Protein AF-A0A3B9U8D0-F1 (afdb_monomer)

pLDDT: mean 82.9, std 16.0, range [41.34, 97.44]

Radius of gyration: 18.46 Å; Cα contacts (8 Å, |Δi|>4): 230; chains: 1; bounding box: 54×29×61 Å

Sequence (142 aa):
MYDQLENLNITIDKSVKSITRAACMYLSLAIEYGVLLTENPTAHIVIYDDRIDFGVSMNPMMDMINGALLPHFYKENNRVLYRFIGDAKCEVNDQVIDYVGNDCIEANEESHVFQQMYTKYGINQSERRTSSGSRKPLTPRL

Structure (mmCIF, N/CA/C/O backbone):
data_AF-A0A3B9U8D0-F1
#
_entry.id   AF-A0A3B9U8D0-F1
#
loop_
_atom_site.group_PDB
_atom_site.id
_atom_site.type_symbol
_atom_site.label_atom_id
_atom_site.label_alt_id
_atom_site.label_comp_id
_atom_site.label_asym_id
_atom_site.label_entity_id
_atom_site.label_seq_id
_atom_site.pdbx_PDB_ins_code
_atom_site.Cartn_x
_atom_site.Cartn_y
_atom_site.Cartn_z
_atom_site.occupancy
_atom_site.B_iso_or_equiv
_atom_site.auth_seq_id
_atom_site.auth_comp_id
_atom_site.auth_asym_id
_atom_site.auth_atom_id
_atom_site.pdbx_PDB_model_num
ATOM 1 N N . MET A 1 1 ? 16.569 11.289 -6.061 1.00 49.62 1 MET A N 1
ATOM 2 C CA . MET A 1 1 ? 15.979 10.016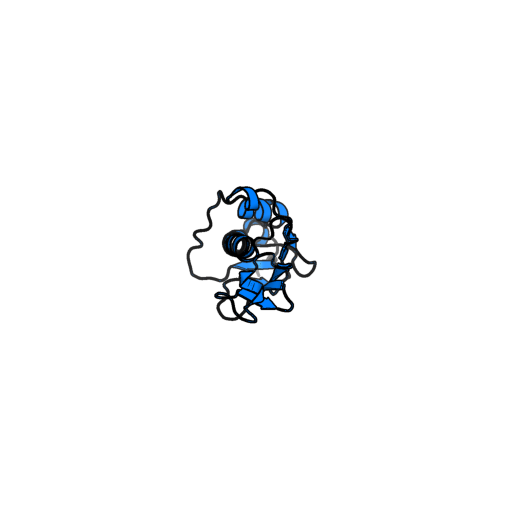 -5.582 1.00 49.62 1 MET A CA 1
ATOM 3 C C . MET A 1 1 ? 14.688 10.278 -4.810 1.00 49.62 1 MET A C 1
ATOM 5 O O . MET A 1 1 ? 13.737 9.552 -5.041 1.00 49.62 1 MET A O 1
ATOM 9 N N . TYR A 1 2 ? 14.612 11.334 -3.984 1.00 54.72 2 TYR A N 1
ATOM 10 C CA . TYR A 1 2 ? 13.389 11.711 -3.253 1.00 54.72 2 TYR A CA 1
ATOM 11 C C . TYR A 1 2 ? 12.274 12.339 -4.109 1.00 54.72 2 TYR A C 1
ATOM 13 O O . TYR A 1 2 ? 11.108 12.178 -3.769 1.00 54.72 2 TYR A O 1
ATOM 21 N N . ASP A 1 3 ? 12.594 12.938 -5.261 1.00 62.50 3 ASP A N 1
ATOM 22 C CA . ASP A 1 3 ? 11.610 13.577 -6.155 1.00 62.50 3 ASP A CA 1
ATOM 23 C C . ASP A 1 3 ? 10.500 12.614 -6.628 1.00 62.50 3 ASP A C 1
ATOM 25 O O . ASP A 1 3 ? 9.390 13.038 -6.942 1.00 62.50 3 ASP A O 1
ATOM 29 N N . GLN A 1 4 ? 10.774 11.302 -6.660 1.00 66.00 4 GLN A N 1
ATOM 30 C CA . GLN A 1 4 ? 9.796 10.280 -7.054 1.00 66.00 4 GLN A CA 1
ATOM 31 C C . GLN A 1 4 ? 8.670 10.091 -6.026 1.00 66.00 4 GLN A C 1
ATOM 33 O O . GLN A 1 4 ? 7.643 9.514 -6.367 1.00 66.00 4 GLN A O 1
ATOM 38 N N . LEU A 1 5 ? 8.841 10.567 -4.789 1.00 77.00 5 LEU A N 1
ATOM 39 C CA . LEU A 1 5 ? 7.874 10.395 -3.700 1.00 77.00 5 LEU A CA 1
ATOM 40 C C . LEU A 1 5 ? 6.964 11.616 -3.498 1.00 77.00 5 LEU A C 1
ATOM 42 O O . LEU A 1 5 ? 5.983 11.525 -2.764 1.00 77.00 5 LEU A O 1
ATOM 46 N N . GLU A 1 6 ? 7.254 12.749 -4.144 1.00 73.00 6 GLU A N 1
ATOM 47 C CA . GLU A 1 6 ? 6.583 14.017 -3.831 1.00 73.00 6 GLU A CA 1
ATOM 48 C C . GLU A 1 6 ? 5.151 14.124 -4.378 1.00 73.00 6 GLU A C 1
ATOM 50 O O . GLU A 1 6 ? 4.390 14.956 -3.896 1.00 73.00 6 GLU A O 1
ATOM 55 N N . ASN A 1 7 ? 4.738 13.286 -5.340 1.00 75.81 7 ASN A N 1
ATOM 56 C CA . ASN A 1 7 ? 3.391 13.330 -5.932 1.00 75.81 7 ASN A CA 1
ATOM 57 C C . ASN A 1 7 ? 2.930 11.970 -6.481 1.00 75.81 7 ASN A C 1
ATOM 59 O O . ASN A 1 7 ? 2.615 11.828 -7.665 1.00 75.81 7 ASN A O 1
ATOM 63 N N . LEU A 1 8 ? 2.870 10.952 -5.624 1.00 88.94 8 LEU A N 1
ATOM 64 C CA . LEU A 1 8 ? 2.426 9.623 -6.042 1.00 88.94 8 LEU A CA 1
ATOM 65 C C . LEU A 1 8 ? 0.939 9.614 -6.428 1.00 88.94 8 LEU A C 1
ATOM 67 O O . LEU A 1 8 ? 0.091 10.215 -5.760 1.00 88.94 8 LEU A O 1
ATOM 71 N N . ASN A 1 9 ? 0.593 8.885 -7.489 1.00 92.69 9 ASN A N 1
ATOM 72 C CA . ASN A 1 9 ? -0.799 8.638 -7.852 1.00 92.69 9 ASN A CA 1
ATOM 73 C C . ASN A 1 9 ? -1.346 7.460 -7.032 1.00 92.69 9 ASN A C 1
ATOM 75 O O . ASN A 1 9 ? -1.368 6.325 -7.504 1.00 92.69 9 ASN A O 1
ATOM 79 N N . ILE A 1 10 ? -1.736 7.744 -5.786 1.00 94.00 10 ILE A N 1
ATOM 80 C CA . ILE A 1 10 ? -2.303 6.765 -4.851 1.00 94.00 10 ILE A CA 1
ATOM 81 C C . ILE A 1 10 ? -3.825 6.892 -4.837 1.00 94.00 10 ILE A C 1
ATOM 83 O O . ILE A 1 10 ? -4.356 7.985 -4.609 1.00 94.00 10 ILE A O 1
ATOM 87 N N . THR A 1 11 ? -4.510 5.765 -5.016 1.00 95.19 11 THR A N 1
ATOM 88 C CA . THR A 1 11 ? -5.954 5.628 -4.811 1.00 95.19 11 THR A CA 1
ATOM 89 C C . THR A 1 11 ? -6.274 4.458 -3.884 1.00 95.19 11 THR A C 1
ATOM 91 O O . THR A 1 11 ? -5.464 3.550 -3.693 1.00 95.19 11 THR A O 1
ATOM 94 N N . ILE A 1 12 ? -7.467 4.488 -3.291 1.00 94.75 12 ILE A N 1
ATOM 95 C CA . ILE A 1 12 ? -8.041 3.334 -2.597 1.00 94.75 12 ILE A CA 1
ATOM 96 C C . ILE A 1 12 ? -9.155 2.747 -3.466 1.00 94.75 12 ILE A C 1
ATOM 98 O O . ILE A 1 12 ? -9.926 3.487 -4.083 1.00 94.75 12 ILE A O 1
ATOM 102 N N . ASP A 1 13 ? -9.220 1.423 -3.540 1.00 96.88 13 ASP A N 1
ATOM 103 C CA . ASP A 1 13 ? -10.325 0.713 -4.175 1.00 96.88 13 ASP A CA 1
ATOM 104 C C . ASP A 1 13 ? -11.599 0.826 -3.324 1.00 96.88 13 ASP A C 1
ATOM 106 O O . ASP A 1 13 ? -11.547 1.048 -2.117 1.00 96.88 13 ASP A O 1
ATOM 110 N N . LYS A 1 14 ? -12.766 0.613 -3.941 1.00 95.00 14 LYS A N 1
ATOM 111 C CA . LYS A 1 14 ? -14.074 0.635 -3.262 1.00 95.00 14 LYS A CA 1
ATOM 112 C C . LYS A 1 14 ? -14.197 -0.358 -2.097 1.00 95.00 14 LYS A C 1
ATOM 114 O O . LYS A 1 14 ? -15.118 -0.219 -1.295 1.00 95.00 14 LYS A O 1
ATOM 119 N N . SER A 1 15 ? -13.339 -1.380 -2.043 1.00 95.56 15 SER A N 1
ATOM 120 C CA . SER A 1 15 ? -13.220 -2.314 -0.916 1.00 95.56 15 SER A CA 1
ATOM 121 C C . SER A 1 15 ? -12.773 -1.624 0.374 1.00 95.56 15 SER A C 1
ATOM 123 O O . SER A 1 15 ? -13.150 -2.076 1.452 1.00 95.56 15 SER A O 1
ATOM 125 N N . VAL A 1 16 ? -12.086 -0.483 0.279 1.00 95.69 16 VAL A N 1
ATOM 126 C CA . VAL A 1 16 ? -11.572 0.295 1.406 1.00 95.69 16 VAL A CA 1
ATOM 127 C C . VAL A 1 16 ? -12.281 1.646 1.465 1.00 95.69 16 VAL A C 1
ATOM 129 O O . VAL A 1 16 ? -12.386 2.374 0.483 1.00 95.69 16 VAL A O 1
ATOM 132 N N . LYS A 1 17 ? -12.767 2.006 2.650 1.00 94.81 17 LYS A N 1
ATOM 133 C CA . LYS A 1 17 ? -13.404 3.295 2.927 1.00 94.81 17 LYS A CA 1
ATOM 134 C C . LYS A 1 17 ? -12.439 4.275 3.582 1.00 94.81 17 LYS A C 1
ATOM 136 O O . LYS A 1 17 ? -12.484 5.466 3.284 1.00 94.81 17 LYS A O 1
ATOM 141 N N . SER A 1 18 ? -11.610 3.794 4.502 1.00 94.94 18 SER A N 1
ATOM 142 C CA . SER A 1 18 ? -10.653 4.625 5.229 1.00 94.94 18 SER A CA 1
ATOM 143 C C . SER A 1 18 ? -9.513 3.808 5.828 1.00 94.94 18 SER A C 1
ATOM 145 O O . SER A 1 18 ? -9.547 2.578 5.859 1.00 94.94 18 SER A O 1
ATOM 147 N N . ILE A 1 19 ? -8.489 4.512 6.304 1.00 94.94 19 ILE A N 1
ATOM 148 C CA . ILE A 1 19 ? -7.271 3.939 6.874 1.00 94.94 19 ILE A CA 1
ATOM 149 C C . ILE A 1 19 ? -7.011 4.634 8.219 1.00 94.94 19 ILE A C 1
ATOM 151 O O . ILE A 1 19 ? -7.127 5.857 8.326 1.00 94.94 19 ILE A O 1
ATOM 155 N N . THR A 1 20 ? -6.707 3.890 9.284 1.00 93.38 20 THR A N 1
ATOM 156 C CA . THR A 1 20 ? -6.356 4.521 10.571 1.00 93.38 20 THR A CA 1
ATOM 157 C C . THR A 1 20 ? -5.000 5.219 10.488 1.00 93.38 20 THR A C 1
ATOM 159 O O . THR A 1 20 ? -4.161 4.867 9.666 1.00 93.38 20 THR A O 1
ATOM 162 N N . ARG A 1 21 ? -4.738 6.203 11.362 1.00 91.06 21 ARG A N 1
ATOM 163 C CA . ARG A 1 21 ? -3.440 6.908 11.387 1.00 91.06 21 ARG A CA 1
ATOM 164 C C . ARG A 1 21 ? -2.245 5.950 11.460 1.00 91.06 21 ARG A C 1
ATOM 166 O O . ARG A 1 21 ? -1.293 6.118 10.706 1.00 91.06 21 ARG A O 1
ATOM 173 N N . ALA A 1 22 ? -2.320 4.950 12.339 1.00 90.38 22 ALA A N 1
ATOM 174 C CA . ALA A 1 22 ? -1.273 3.945 12.501 1.00 90.38 22 ALA A CA 1
ATOM 175 C C . ALA A 1 22 ? -1.115 3.088 11.233 1.00 90.38 22 ALA A C 1
ATOM 177 O O . ALA A 1 22 ? 0.000 2.869 10.774 1.00 90.38 22 ALA A O 1
ATOM 178 N N . ALA A 1 23 ? -2.215 2.682 10.592 1.00 92.31 23 ALA A N 1
ATOM 179 C CA . ALA A 1 23 ? -2.128 2.003 9.304 1.00 92.31 23 ALA A CA 1
ATOM 180 C C . ALA A 1 23 ? -1.535 2.907 8.207 1.00 92.31 23 ALA A C 1
ATOM 182 O O . ALA A 1 23 ? -0.694 2.441 7.449 1.00 92.31 23 ALA A O 1
ATOM 183 N N . CYS A 1 24 ? -1.877 4.201 8.146 1.00 92.81 24 CYS A N 1
ATOM 184 C CA . CYS A 1 24 ? -1.252 5.138 7.202 1.00 92.81 24 CYS A CA 1
ATOM 185 C C . CYS A 1 24 ? 0.265 5.230 7.407 1.00 92.81 24 CYS A C 1
ATOM 187 O O . CYS A 1 24 ? 1.001 5.231 6.430 1.00 92.81 24 CYS A O 1
ATOM 189 N N . MET A 1 25 ? 0.718 5.295 8.661 1.00 90.44 25 MET A N 1
ATOM 190 C CA . MET A 1 25 ? 2.137 5.297 9.028 1.00 90.44 25 MET A CA 1
ATOM 191 C C . MET A 1 25 ? 2.846 4.023 8.554 1.00 90.44 25 MET A C 1
ATOM 193 O O . MET A 1 25 ? 3.882 4.075 7.899 1.00 90.44 25 MET A O 1
ATOM 197 N N . TYR A 1 26 ? 2.277 2.858 8.858 1.00 91.38 26 TYR A N 1
ATOM 198 C CA . TYR A 1 26 ? 2.877 1.584 8.473 1.00 91.38 26 TYR A CA 1
ATOM 199 C C . TYR A 1 26 ? 2.904 1.399 6.947 1.00 91.38 26 TYR A C 1
ATOM 201 O O . TYR A 1 26 ? 3.924 1.021 6.369 1.00 91.38 26 TYR A O 1
ATOM 209 N N . LEU A 1 27 ? 1.790 1.702 6.278 1.00 93.31 27 LEU A N 1
ATOM 210 C CA . LEU A 1 27 ? 1.652 1.511 4.838 1.00 93.31 27 LEU A CA 1
ATOM 211 C C . LEU A 1 27 ? 2.423 2.546 4.020 1.00 93.31 27 LEU A C 1
ATOM 213 O O . LEU A 1 27 ? 2.837 2.213 2.913 1.00 93.31 27 LEU A O 1
ATOM 217 N N . SER A 1 28 ? 2.675 3.758 4.529 1.00 92.44 28 SER A N 1
ATOM 218 C CA . SER A 1 28 ? 3.507 4.726 3.805 1.00 92.44 28 SER A CA 1
ATOM 219 C C . SER A 1 28 ? 4.919 4.190 3.585 1.00 92.44 28 SER A C 1
ATOM 221 O O . SER A 1 28 ? 5.448 4.324 2.487 1.00 92.44 28 SER A O 1
ATOM 223 N N . LEU A 1 29 ? 5.484 3.484 4.571 1.00 90.06 29 LEU A N 1
ATOM 224 C CA . LEU A 1 29 ? 6.783 2.829 4.429 1.00 90.06 29 LEU A CA 1
ATOM 225 C C . LEU A 1 29 ? 6.746 1.731 3.355 1.00 90.06 29 LEU A C 1
ATOM 227 O O . LEU A 1 29 ? 7.620 1.670 2.492 1.00 90.06 29 LEU A O 1
ATOM 231 N N . ALA A 1 30 ? 5.711 0.883 3.369 1.00 92.44 30 ALA A N 1
ATOM 232 C CA . ALA A 1 30 ? 5.524 -0.135 2.335 1.00 92.44 30 ALA A CA 1
ATOM 233 C C . ALA A 1 30 ? 5.388 0.496 0.937 1.00 92.44 30 ALA A C 1
ATOM 235 O O . ALA A 1 30 ? 5.927 -0.031 -0.036 1.00 92.44 30 ALA A O 1
ATOM 236 N N . ILE A 1 31 ? 4.716 1.645 0.827 1.00 93.81 31 ILE A N 1
ATOM 237 C CA . ILE A 1 31 ? 4.574 2.360 -0.441 1.00 93.81 31 ILE A CA 1
ATOM 238 C C . ILE A 1 31 ? 5.909 2.922 -0.927 1.00 93.81 31 ILE A C 1
ATOM 240 O O . ILE A 1 31 ? 6.251 2.724 -2.091 1.00 93.81 31 ILE A O 1
ATOM 244 N N . GLU A 1 32 ? 6.678 3.571 -0.055 1.00 91.06 32 GLU A N 1
ATOM 245 C CA . GLU A 1 32 ? 8.008 4.092 -0.390 1.00 91.06 32 GLU A CA 1
ATOM 246 C C . GLU A 1 32 ? 8.923 2.977 -0.915 1.00 91.06 32 GLU A C 1
ATOM 248 O O . GLU A 1 32 ? 9.516 3.116 -1.988 1.00 91.06 32 GLU A O 1
ATOM 253 N N . TYR A 1 33 ? 8.964 1.826 -0.234 1.00 90.88 33 TYR A N 1
ATOM 254 C CA . TYR A 1 33 ? 9.724 0.667 -0.709 1.00 90.88 33 TYR A CA 1
ATOM 255 C C . TYR A 1 33 ? 9.204 0.122 -2.040 1.00 90.88 33 TYR A C 1
ATOM 257 O O . TYR A 1 33 ? 10.004 -0.191 -2.919 1.00 90.88 33 TYR A O 1
ATOM 265 N N . GLY A 1 34 ? 7.888 0.016 -2.226 1.00 92.69 34 GLY A N 1
ATOM 266 C CA . GLY A 1 34 ? 7.317 -0.476 -3.480 1.00 92.69 34 GLY A CA 1
ATOM 267 C C . GLY A 1 34 ? 7.602 0.437 -4.677 1.00 92.69 34 GLY A C 1
ATOM 268 O O . GLY A 1 34 ? 7.896 -0.056 -5.769 1.00 92.69 34 GLY A O 1
ATOM 269 N N . VAL A 1 35 ? 7.599 1.759 -4.482 1.00 92.19 35 VAL A N 1
ATOM 270 C CA . VAL A 1 35 ? 8.004 2.731 -5.515 1.00 92.19 35 VAL A CA 1
ATOM 271 C C . VAL A 1 35 ? 9.474 2.549 -5.886 1.00 92.19 35 VAL A C 1
ATOM 273 O O . VAL A 1 35 ? 9.799 2.468 -7.070 1.00 92.19 35 VAL A O 1
ATOM 276 N N . LEU A 1 36 ? 10.355 2.407 -4.891 1.00 89.94 36 LEU A N 1
ATOM 277 C CA . LEU A 1 36 ? 11.778 2.154 -5.129 1.00 89.94 36 LEU A CA 1
ATOM 278 C C . LEU A 1 36 ? 12.015 0.815 -5.841 1.00 89.94 36 LEU A C 1
ATOM 280 O O . LEU A 1 36 ? 12.836 0.743 -6.747 1.00 89.94 36 LEU A O 1
ATOM 284 N N . LEU A 1 37 ? 11.281 -0.237 -5.470 1.00 90.75 37 LEU A N 1
ATOM 285 C CA . LEU A 1 37 ? 11.395 -1.558 -6.096 1.00 90.75 37 LEU A CA 1
ATOM 286 C C . LEU A 1 37 ? 10.964 -1.546 -7.562 1.00 90.75 37 LEU A C 1
ATOM 288 O O . LEU A 1 37 ? 11.621 -2.160 -8.401 1.00 90.75 37 LEU A O 1
ATOM 292 N N . THR A 1 38 ? 9.849 -0.881 -7.863 1.00 91.19 38 THR A N 1
ATOM 293 C CA . THR A 1 38 ? 9.283 -0.850 -9.218 1.00 91.19 38 THR A CA 1
ATOM 294 C C . THR A 1 38 ? 10.010 0.104 -10.151 1.00 91.19 38 THR A C 1
ATOM 296 O O . THR A 1 38 ? 9.900 -0.067 -11.365 1.00 91.19 38 THR A O 1
ATOM 299 N N . GLU A 1 39 ? 10.709 1.107 -9.612 1.00 90.56 39 GLU A N 1
ATOM 300 C CA . GLU A 1 39 ? 11.333 2.204 -10.362 1.00 90.56 39 GLU A CA 1
ATOM 301 C C . GLU A 1 39 ? 10.363 2.875 -11.357 1.00 90.56 39 GLU A C 1
ATOM 303 O O . GLU A 1 39 ? 10.769 3.401 -12.393 1.00 90.56 39 GLU A O 1
ATOM 308 N N . ASN A 1 40 ? 9.058 2.859 -11.054 1.00 89.25 40 ASN A N 1
ATOM 309 C CA . ASN A 1 40 ? 8.016 3.423 -11.905 1.00 89.25 40 ASN A CA 1
ATOM 310 C C . ASN A 1 40 ? 7.404 4.675 -11.250 1.00 89.25 40 ASN A C 1
ATOM 312 O O . ASN A 1 40 ? 6.411 4.573 -10.527 1.00 89.25 40 ASN A O 1
ATOM 316 N N . PRO A 1 41 ? 7.934 5.879 -11.531 1.00 82.56 41 PRO A N 1
ATOM 317 C CA . PRO A 1 41 ? 7.451 7.120 -10.919 1.00 82.56 41 PRO A CA 1
ATOM 318 C C . PRO A 1 41 ? 6.045 7.526 -11.388 1.00 82.56 41 PRO A C 1
ATOM 320 O O . PRO A 1 41 ? 5.428 8.413 -10.809 1.00 82.56 41 PRO A O 1
ATOM 323 N N . THR A 1 42 ? 5.534 6.894 -12.448 1.00 87.00 42 THR A N 1
ATOM 324 C CA . THR A 1 42 ? 4.200 7.159 -13.011 1.00 87.00 42 THR A CA 1
ATOM 325 C C . THR A 1 42 ? 3.178 6.085 -12.647 1.00 87.00 42 THR A C 1
ATOM 327 O O . THR A 1 42 ? 2.058 6.094 -13.164 1.00 87.00 42 THR A O 1
ATOM 330 N N . ALA A 1 43 ? 3.557 5.143 -11.780 1.00 89.12 43 ALA A N 1
ATOM 331 C CA . ALA A 1 43 ? 2.688 4.068 -11.347 1.00 89.12 43 ALA A CA 1
ATOM 332 C C . ALA A 1 43 ? 1.400 4.610 -10.716 1.00 89.12 43 ALA A C 1
ATOM 334 O O . ALA A 1 43 ? 1.413 5.509 -9.874 1.00 89.12 43 ALA A O 1
ATOM 335 N N . HIS A 1 44 ? 0.277 4.014 -11.111 1.00 93.75 44 HIS A N 1
ATOM 336 C CA . HIS A 1 44 ? -0.973 4.159 -10.383 1.00 93.75 44 HIS A CA 1
ATOM 337 C C . HIS A 1 44 ? -1.001 3.112 -9.271 1.00 93.75 44 HIS A C 1
ATOM 339 O O . HIS A 1 44 ? -1.173 1.922 -9.546 1.00 93.75 44 HIS A O 1
ATOM 345 N N . ILE A 1 45 ? -0.797 3.573 -8.040 1.00 96.19 45 ILE A N 1
ATOM 346 C CA . ILE A 1 45 ? -0.747 2.741 -6.843 1.00 96.19 45 ILE A CA 1
ATOM 347 C C . ILE A 1 45 ? -2.167 2.615 -6.298 1.00 96.19 45 ILE A C 1
ATOM 349 O O . ILE A 1 45 ? -2.816 3.624 -6.019 1.00 96.19 45 ILE A O 1
ATOM 353 N N . VAL A 1 46 ? -2.650 1.383 -6.142 1.00 97.44 46 VAL A N 1
ATOM 354 C CA . VAL A 1 46 ? -4.016 1.112 -5.674 1.00 97.44 46 VAL A CA 1
ATOM 355 C C . VAL A 1 46 ? -3.976 0.288 -4.398 1.00 97.44 46 VAL A C 1
ATOM 357 O O . VAL A 1 46 ? -3.387 -0.792 -4.370 1.00 97.44 46 VAL A O 1
ATOM 360 N N . ILE A 1 47 ? -4.623 0.787 -3.350 1.00 97.31 47 ILE A N 1
ATOM 361 C CA . ILE A 1 47 ? -4.768 0.093 -2.069 1.00 97.31 47 ILE A CA 1
ATOM 362 C C . ILE A 1 47 ? -6.121 -0.625 -2.050 1.00 97.31 47 ILE A C 1
ATOM 364 O O . ILE A 1 47 ? -7.167 0.013 -2.164 1.00 97.31 47 ILE A O 1
ATOM 368 N N . TYR A 1 48 ? -6.084 -1.943 -1.902 1.00 97.31 48 TYR A N 1
ATOM 369 C CA . TYR A 1 48 ? -7.237 -2.824 -1.714 1.00 97.31 48 TYR A CA 1
ATOM 370 C C . TYR A 1 48 ? -7.327 -3.272 -0.249 1.00 97.31 48 TYR A C 1
ATOM 372 O O . TYR A 1 48 ? -6.460 -2.959 0.569 1.00 97.31 48 TYR A O 1
ATOM 380 N N . ASP A 1 49 ? -8.370 -4.029 0.080 1.00 95.25 49 ASP A N 1
ATOM 381 C CA . ASP A 1 49 ? -8.568 -4.623 1.404 1.00 95.25 49 ASP A CA 1
ATOM 382 C C . ASP A 1 49 ? -7.600 -5.775 1.733 1.00 95.25 49 ASP A C 1
ATOM 384 O O . ASP A 1 49 ? -7.440 -6.125 2.898 1.00 95.25 49 ASP A O 1
ATOM 388 N N . ASP A 1 50 ? -6.914 -6.342 0.741 1.00 95.44 50 ASP A N 1
ATOM 389 C CA . ASP A 1 50 ? -5.975 -7.456 0.924 1.00 95.44 50 ASP A CA 1
ATOM 390 C C . ASP A 1 50 ? -4.537 -7.153 0.468 1.00 95.44 50 ASP A C 1
ATOM 392 O O . ASP A 1 50 ? -3.626 -7.952 0.713 1.00 95.44 50 ASP A O 1
ATOM 396 N N . ARG A 1 51 ? -4.309 -6.039 -0.240 1.00 96.44 51 ARG A N 1
ATOM 397 C CA . ARG A 1 51 ? -3.011 -5.724 -0.855 1.00 96.44 51 ARG A CA 1
ATOM 398 C C . ARG A 1 51 ? -2.862 -4.263 -1.273 1.00 96.44 51 ARG A C 1
ATOM 400 O O . ARG A 1 51 ? -3.838 -3.550 -1.468 1.00 96.44 51 ARG A O 1
ATOM 407 N N . ILE A 1 52 ? -1.628 -3.869 -1.565 1.00 97.38 52 ILE A N 1
ATOM 408 C CA . ILE A 1 52 ? -1.281 -2.697 -2.373 1.00 97.38 52 ILE A CA 1
ATOM 409 C C . ILE A 1 52 ? -0.761 -3.191 -3.722 1.00 97.38 52 ILE A C 1
ATOM 411 O O . ILE A 1 52 ? 0.095 -4.072 -3.776 1.00 97.38 52 ILE A O 1
ATOM 415 N N . ASP A 1 53 ? -1.271 -2.627 -4.808 1.00 97.06 53 ASP A N 1
ATOM 416 C CA . ASP A 1 53 ? -0.812 -2.880 -6.169 1.00 97.06 53 ASP A CA 1
ATOM 417 C C . ASP A 1 53 ? -0.019 -1.675 -6.677 1.00 97.06 53 ASP A C 1
ATOM 419 O O . ASP A 1 53 ? -0.559 -0.575 -6.781 1.00 97.06 53 ASP A O 1
ATOM 423 N N . PHE A 1 54 ? 1.256 -1.889 -6.998 1.00 95.81 54 PHE A N 1
ATOM 424 C CA . PHE A 1 54 ? 2.169 -0.857 -7.496 1.00 95.81 54 PHE A CA 1
ATOM 425 C C . PHE A 1 54 ? 2.171 -0.748 -9.024 1.00 95.81 54 PHE A C 1
ATOM 427 O O . PHE A 1 54 ? 2.931 0.028 -9.597 1.00 95.81 54 PHE A O 1
ATOM 434 N N . GLY A 1 55 ? 1.331 -1.519 -9.714 1.00 92.31 55 GLY A N 1
ATOM 435 C CA . GLY A 1 55 ? 1.309 -1.551 -11.165 1.00 92.31 55 GLY A CA 1
ATOM 436 C C . GLY A 1 55 ? 2.513 -2.276 -11.759 1.00 92.31 55 GLY A C 1
ATOM 437 O O . GLY A 1 55 ? 3.165 -3.100 -11.117 1.00 92.31 55 GLY A O 1
ATOM 438 N N . VAL A 1 56 ? 2.759 -2.005 -13.042 1.00 91.12 56 VAL A N 1
ATOM 439 C CA . VAL A 1 56 ? 3.847 -2.632 -13.800 1.00 91.12 56 VAL A CA 1
ATOM 440 C C . VAL A 1 56 ? 5.189 -2.061 -13.351 1.00 91.12 56 VAL A C 1
ATOM 442 O O . VAL A 1 56 ? 5.356 -0.841 -13.300 1.00 91.12 56 VAL A O 1
ATOM 445 N N . SER A 1 57 ? 6.141 -2.946 -13.058 1.00 89.88 57 SER A N 1
ATOM 446 C CA . SER A 1 57 ? 7.519 -2.563 -12.742 1.00 89.88 57 SER A CA 1
ATOM 447 C C . SER A 1 57 ? 8.254 -2.081 -13.993 1.00 89.88 57 SER A C 1
ATOM 449 O O . SER A 1 57 ? 8.153 -2.707 -15.045 1.00 89.88 57 SER A O 1
ATOM 451 N N . MET A 1 58 ? 9.015 -0.993 -13.867 1.00 90.50 58 MET A N 1
ATOM 452 C CA . MET A 1 58 ? 9.988 -0.538 -14.868 1.00 90.50 58 MET A CA 1
ATOM 453 C C . MET A 1 58 ? 11.419 -0.966 -14.522 1.00 90.50 58 MET A C 1
ATOM 455 O O . MET A 1 58 ? 12.298 -0.861 -15.372 1.00 90.50 58 MET A O 1
ATOM 459 N N . ASN A 1 59 ? 11.645 -1.476 -13.308 1.00 89.75 59 ASN A N 1
ATOM 460 C CA .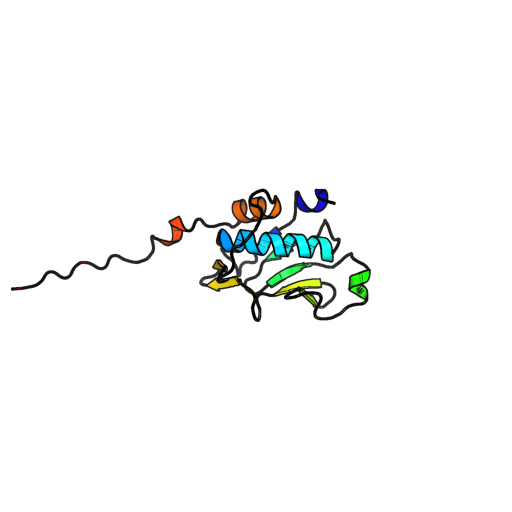 ASN A 1 59 ? 12.928 -2.016 -12.886 1.00 89.75 59 ASN A CA 1
ATOM 461 C C . ASN A 1 59 ? 13.268 -3.301 -13.674 1.00 89.75 59 ASN A C 1
ATOM 463 O O . ASN A 1 59 ? 12.597 -4.320 -13.465 1.00 89.75 59 ASN A O 1
ATOM 467 N N . PRO A 1 60 ? 14.322 -3.310 -14.516 1.00 86.81 60 PRO A N 1
ATOM 468 C CA . PRO A 1 60 ? 14.696 -4.474 -15.325 1.00 86.81 60 PRO A CA 1
ATOM 469 C C . PRO A 1 60 ? 15.115 -5.692 -14.494 1.00 86.81 60 PRO A C 1
ATOM 471 O O . PRO A 1 60 ? 15.003 -6.828 -14.950 1.00 86.81 60 PRO A O 1
ATOM 474 N N . MET A 1 61 ? 15.574 -5.488 -13.253 1.00 84.88 61 MET A N 1
ATOM 475 C CA . MET A 1 61 ? 15.918 -6.596 -12.354 1.00 84.88 61 MET A CA 1
ATOM 476 C C . MET A 1 61 ? 14.681 -7.420 -11.985 1.00 84.88 61 MET A C 1
ATOM 478 O O . MET A 1 61 ? 14.789 -8.618 -11.722 1.00 84.88 61 MET A O 1
ATOM 482 N N . MET A 1 62 ? 13.495 -6.804 -12.012 1.00 84.38 62 MET A N 1
ATOM 483 C CA . MET A 1 62 ? 12.242 -7.492 -11.715 1.00 84.38 62 MET A CA 1
ATOM 484 C C . MET A 1 62 ? 11.835 -8.453 -12.828 1.00 84.38 62 MET A C 1
ATOM 486 O O . MET A 1 62 ? 11.137 -9.422 -12.539 1.00 84.38 62 MET A O 1
ATOM 490 N N . ASP A 1 63 ? 12.297 -8.276 -14.069 1.00 81.75 63 ASP A N 1
ATOM 491 C CA . ASP A 1 63 ? 11.978 -9.185 -15.180 1.00 81.75 63 ASP A CA 1
ATOM 492 C C . ASP A 1 63 ? 12.513 -10.603 -14.939 1.00 81.75 63 ASP A C 1
ATOM 494 O O . ASP A 1 63 ? 11.897 -11.582 -15.362 1.00 81.75 63 ASP A O 1
ATOM 498 N N . MET A 1 64 ? 13.613 -10.719 -14.190 1.00 79.75 64 MET A N 1
ATOM 499 C CA . MET A 1 64 ? 14.283 -11.988 -13.892 1.00 79.75 64 MET A CA 1
ATOM 500 C C . MET A 1 64 ? 13.695 -12.738 -12.690 1.00 79.75 64 MET A C 1
ATOM 502 O O . MET A 1 64 ? 14.076 -13.882 -12.438 1.00 79.75 64 MET A O 1
ATOM 506 N N . ILE A 1 65 ? 12.781 -12.117 -11.942 1.00 82.00 65 ILE A N 1
ATOM 507 C CA . ILE A 1 65 ? 12.200 -12.675 -10.716 1.00 82.00 65 ILE A CA 1
ATOM 508 C C . ILE A 1 65 ? 10.715 -12.967 -10.957 1.00 82.00 65 ILE A C 1
ATOM 510 O O . ILE A 1 65 ? 10.044 -12.245 -11.685 1.00 82.00 65 ILE A O 1
ATOM 514 N N . ASN A 1 66 ? 10.181 -14.030 -10.358 1.00 80.44 66 ASN A N 1
ATOM 515 C CA . ASN A 1 66 ? 8.742 -14.276 -10.239 1.00 80.44 66 ASN A CA 1
ATOM 516 C C . ASN A 1 66 ? 8.470 -14.876 -8.854 1.00 80.44 66 ASN A C 1
ATOM 518 O O . ASN A 1 66 ? 9.228 -15.734 -8.401 1.00 80.44 66 ASN A O 1
ATOM 522 N N . GLY A 1 67 ? 7.392 -14.447 -8.193 1.00 86.69 67 GLY A N 1
ATOM 523 C CA . GLY A 1 67 ? 7.077 -14.860 -6.821 1.00 86.69 67 GLY A CA 1
ATOM 524 C C . GLY A 1 67 ? 7.526 -13.841 -5.771 1.00 86.69 67 GLY A C 1
ATOM 525 O O . GLY A 1 67 ? 7.415 -12.639 -5.996 1.00 86.69 67 GLY A O 1
ATOM 526 N N . ALA A 1 68 ? 7.964 -14.312 -4.601 1.00 90.12 68 ALA A N 1
ATOM 527 C CA . ALA A 1 68 ? 8.329 -13.449 -3.475 1.00 90.12 68 ALA A CA 1
ATOM 528 C C . ALA A 1 68 ? 9.590 -12.615 -3.775 1.00 90.12 68 ALA A C 1
ATOM 530 O O . ALA A 1 68 ? 10.591 -13.151 -4.247 1.00 90.12 68 ALA A O 1
ATOM 531 N N . LEU A 1 69 ? 9.531 -11.315 -3.477 1.00 87.69 69 LEU A N 1
ATOM 532 C CA . LEU A 1 69 ? 10.628 -10.355 -3.654 1.00 87.69 69 LEU A CA 1
ATOM 533 C C . LEU A 1 69 ? 11.287 -10.017 -2.313 1.00 87.69 69 LEU A C 1
ATOM 535 O O . LEU A 1 69 ? 12.501 -10.095 -2.161 1.00 87.69 69 LEU A O 1
ATOM 539 N N . LEU A 1 70 ? 10.454 -9.650 -1.343 1.00 88.94 70 LEU A N 1
ATOM 540 C CA . LEU A 1 70 ? 10.771 -9.283 0.036 1.00 88.94 70 LEU A CA 1
ATOM 541 C C . LEU A 1 70 ? 9.592 -9.743 0.912 1.00 88.94 70 LEU A C 1
ATOM 543 O O . LEU A 1 70 ? 8.564 -10.148 0.359 1.00 88.94 70 LEU A O 1
ATOM 547 N N . PRO A 1 71 ? 9.678 -9.683 2.253 1.00 89.50 71 PRO A N 1
ATOM 548 C CA . PRO A 1 71 ? 8.523 -9.951 3.105 1.00 89.50 71 PRO A CA 1
ATOM 549 C C . PRO A 1 71 ? 7.286 -9.185 2.624 1.00 89.50 71 PRO A C 1
ATOM 551 O O . PRO A 1 71 ? 7.335 -7.972 2.426 1.00 89.50 71 PRO A O 1
ATOM 554 N N . HIS A 1 72 ? 6.202 -9.922 2.380 1.00 93.00 72 HIS A N 1
ATOM 555 C CA . HIS A 1 72 ? 4.923 -9.441 1.842 1.00 93.00 72 HIS A CA 1
ATOM 556 C C . HIS A 1 72 ? 4.935 -8.867 0.414 1.00 93.00 72 HIS A C 1
ATOM 558 O O . HIS A 1 72 ? 3.853 -8.653 -0.133 1.00 93.00 72 HIS A O 1
ATOM 564 N N . PHE A 1 73 ? 6.096 -8.659 -0.214 1.00 94.31 73 PHE A N 1
ATOM 565 C CA . PHE A 1 73 ? 6.196 -8.211 -1.602 1.00 94.31 73 PHE A CA 1
ATOM 566 C C . PHE A 1 73 ? 6.277 -9.388 -2.568 1.00 94.31 73 PHE A C 1
ATOM 568 O O . PHE A 1 73 ? 7.124 -10.272 -2.429 1.00 94.31 73 PHE A O 1
ATOM 575 N N . TYR A 1 74 ? 5.449 -9.353 -3.603 1.00 93.81 74 TYR A N 1
ATOM 576 C CA . TYR A 1 74 ? 5.367 -10.386 -4.627 1.00 93.81 74 TYR A CA 1
ATOM 577 C C . TYR A 1 74 ? 5.331 -9.763 -6.016 1.00 93.81 74 TYR A C 1
ATOM 579 O O . TYR A 1 74 ? 4.745 -8.698 -6.211 1.00 93.81 74 TYR A O 1
ATOM 587 N N . LYS A 1 75 ? 5.907 -10.458 -6.997 1.00 92.31 75 LYS A N 1
ATOM 588 C CA . LYS A 1 75 ? 5.689 -10.169 -8.412 1.00 92.31 75 LYS A CA 1
ATOM 589 C C . LYS A 1 75 ? 4.719 -11.175 -9.014 1.00 92.31 75 LYS A C 1
ATOM 591 O O . LYS A 1 75 ? 4.987 -12.378 -9.023 1.00 92.31 75 LYS A O 1
ATOM 596 N N . GLU A 1 76 ? 3.633 -10.662 -9.579 1.00 90.44 76 GLU A N 1
ATOM 597 C CA . GLU A 1 76 ? 2.583 -11.437 -10.239 1.00 90.44 76 GLU A CA 1
ATOM 598 C C . GLU A 1 76 ? 2.207 -10.771 -11.562 1.00 90.44 76 GLU A C 1
ATOM 600 O O . GLU A 1 76 ? 1.860 -9.593 -11.590 1.00 90.44 76 GLU A O 1
ATOM 605 N N . ASN A 1 77 ? 2.272 -11.505 -12.678 1.00 85.50 77 ASN A N 1
ATOM 606 C CA . ASN A 1 77 ? 1.902 -10.994 -14.009 1.00 85.50 77 ASN A CA 1
ATOM 607 C C . ASN A 1 77 ? 2.551 -9.636 -14.354 1.00 85.50 77 ASN A C 1
ATOM 609 O O . ASN A 1 77 ? 1.902 -8.727 -14.867 1.00 85.50 77 ASN A O 1
ATOM 613 N N . ASN A 1 78 ? 3.844 -9.506 -14.045 1.00 84.25 78 ASN A N 1
ATOM 614 C CA . ASN A 1 78 ? 4.644 -8.287 -14.201 1.00 84.25 78 ASN A CA 1
ATOM 615 C C . ASN A 1 78 ? 4.235 -7.080 -13.340 1.00 84.25 78 ASN A C 1
ATOM 617 O O . ASN A 1 78 ? 4.676 -5.958 -13.592 1.00 84.25 78 ASN A O 1
ATOM 621 N N . ARG A 1 79 ? 3.415 -7.306 -12.312 1.00 91.12 79 ARG A N 1
ATOM 622 C CA . ARG A 1 79 ? 3.016 -6.301 -11.328 1.00 91.12 79 ARG A CA 1
ATOM 623 C C . ARG A 1 79 ? 3.659 -6.593 -9.989 1.00 91.12 79 ARG A C 1
ATOM 625 O O . ARG A 1 79 ? 3.794 -7.759 -9.622 1.00 91.12 79 ARG A O 1
ATOM 632 N N . VAL A 1 80 ? 4.028 -5.545 -9.264 1.00 94.94 80 VAL A N 1
ATOM 633 C CA . VAL A 1 80 ? 4.516 -5.671 -7.888 1.00 94.94 80 VAL A CA 1
ATOM 634 C C . VAL A 1 80 ? 3.360 -5.429 -6.933 1.00 94.94 80 VAL A C 1
ATOM 636 O O . VAL A 1 80 ? 2.641 -4.439 -7.049 1.00 94.94 80 VAL A O 1
ATOM 639 N N . LEU A 1 81 ? 3.181 -6.352 -5.996 1.00 96.12 81 LEU A N 1
ATOM 640 C CA . LEU A 1 81 ? 2.123 -6.335 -4.999 1.00 96.12 81 LEU A CA 1
ATOM 641 C C . LEU A 1 81 ? 2.737 -6.401 -3.603 1.00 96.12 81 LEU A C 1
ATOM 643 O O . LEU A 1 81 ? 3.684 -7.151 -3.392 1.00 96.12 81 LEU A O 1
ATOM 647 N N . TYR A 1 82 ? 2.152 -5.693 -2.646 1.00 96.31 82 TYR A N 1
ATOM 648 C CA . TYR A 1 82 ? 2.374 -5.905 -1.216 1.00 96.31 82 TYR A CA 1
ATOM 649 C C . TYR A 1 82 ? 1.106 -6.510 -0.612 1.00 96.31 82 TYR A C 1
ATOM 651 O O . TYR A 1 82 ? 0.051 -5.898 -0.724 1.00 96.31 82 TYR A O 1
ATOM 659 N N . ARG A 1 83 ? 1.159 -7.700 -0.008 1.00 95.06 83 ARG A N 1
ATOM 660 C CA . ARG A 1 83 ? -0.035 -8.435 0.455 1.00 95.06 83 ARG A CA 1
ATOM 661 C C . ARG A 1 83 ? -0.191 -8.404 1.977 1.00 95.06 83 ARG A C 1
ATOM 663 O O . ARG A 1 83 ? 0.760 -8.684 2.702 1.00 95.06 83 ARG A O 1
ATOM 670 N N . PHE A 1 84 ? -1.412 -8.173 2.457 1.00 92.62 84 PHE A N 1
ATOM 671 C CA . PHE A 1 84 ? -1.783 -8.247 3.875 1.00 92.62 84 PHE A CA 1
ATOM 672 C C . PHE A 1 84 ? -2.037 -9.705 4.286 1.00 92.62 84 PHE A C 1
ATOM 674 O O . PHE A 1 84 ? -3.158 -10.112 4.575 1.00 92.62 84 PHE A O 1
ATOM 681 N N . ILE A 1 85 ? -0.991 -10.530 4.233 1.00 86.31 85 ILE A N 1
ATOM 682 C CA . ILE A 1 85 ? -1.064 -11.963 4.542 1.00 86.31 85 ILE A CA 1
ATOM 683 C C . ILE A 1 85 ? 0.022 -12.377 5.530 1.00 86.31 85 ILE A C 1
ATOM 685 O O . ILE A 1 85 ? 1.077 -11.745 5.617 1.00 86.31 85 ILE A O 1
ATOM 689 N N . GLY A 1 86 ? -0.218 -13.491 6.225 1.00 83.75 86 GLY A N 1
ATOM 690 C CA . GLY A 1 86 ? 0.733 -14.058 7.175 1.00 83.75 86 GLY A CA 1
ATOM 691 C C . GLY A 1 86 ? 0.872 -13.174 8.408 1.00 83.75 86 GLY A C 1
ATOM 692 O O . GLY A 1 86 ? -0.098 -12.945 9.120 1.00 83.75 86 GLY A O 1
ATOM 693 N N . ASP A 1 87 ? 2.081 -12.689 8.655 1.00 82.62 87 ASP A N 1
ATOM 694 C CA . ASP A 1 87 ? 2.437 -11.820 9.774 1.00 82.62 87 ASP A CA 1
ATOM 695 C C . ASP A 1 87 ? 2.337 -10.317 9.457 1.00 82.62 87 ASP A C 1
ATOM 697 O O . ASP A 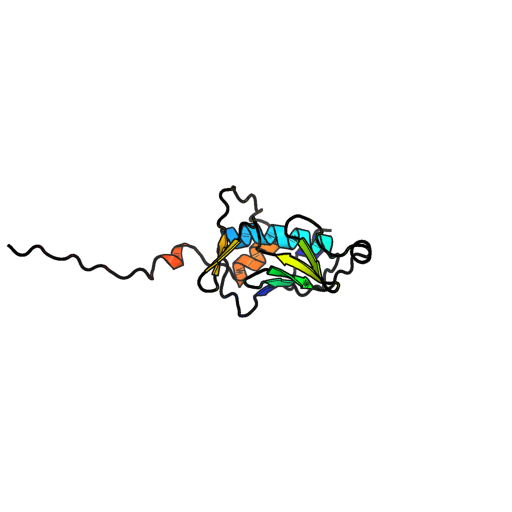1 87 ? 2.823 -9.498 10.248 1.00 82.62 87 ASP A O 1
ATOM 701 N N . ALA A 1 88 ? 1.683 -9.958 8.343 1.00 83.06 88 ALA A N 1
ATOM 702 C CA . ALA A 1 88 ? 1.382 -8.575 7.988 1.00 83.06 88 ALA A CA 1
ATOM 703 C C . ALA A 1 88 ? 0.635 -7.873 9.131 1.00 83.06 88 ALA A C 1
ATOM 705 O O . ALA A 1 88 ? -0.258 -8.436 9.761 1.00 83.06 88 ALA A O 1
ATOM 706 N N . LYS A 1 89 ? 1.002 -6.620 9.406 1.00 89.62 89 LYS A N 1
ATOM 707 C CA . LYS A 1 89 ? 0.502 -5.876 10.574 1.00 89.62 89 LYS A CA 1
ATOM 708 C C . LYS A 1 89 ? -0.761 -5.063 10.296 1.00 89.62 89 LYS A C 1
ATOM 710 O O . LYS A 1 89 ? -1.106 -4.196 11.096 1.00 89.62 89 LYS A O 1
ATOM 715 N N . CYS A 1 90 ? -1.436 -5.335 9.182 1.00 91.50 90 CYS A N 1
ATOM 716 C CA . CYS A 1 90 ? -2.674 -4.671 8.801 1.00 91.50 90 CYS A CA 1
ATOM 717 C C . CYS A 1 90 ? -3.821 -5.667 8.674 1.00 91.50 90 CYS A C 1
ATOM 719 O O . CYS A 1 90 ? -3.672 -6.715 8.053 1.00 91.50 90 CYS A O 1
ATOM 721 N N . GLU A 1 91 ? -4.971 -5.284 9.218 1.00 92.25 91 GLU A N 1
ATOM 722 C CA . GLU A 1 91 ? -6.234 -6.007 9.094 1.00 92.25 91 GLU A CA 1
ATOM 723 C C . GLU A 1 91 ? -7.321 -5.067 8.581 1.00 92.25 91 GLU A C 1
ATOM 725 O O . GLU A 1 91 ? -7.238 -3.847 8.745 1.00 92.25 91 GLU A O 1
ATOM 730 N N . VAL A 1 92 ? -8.362 -5.639 7.978 1.00 93.00 92 VAL A N 1
ATOM 731 C CA . VAL A 1 92 ? -9.506 -4.877 7.478 1.00 93.00 92 VAL A CA 1
ATOM 732 C C . VAL A 1 92 ? -10.765 -5.289 8.212 1.00 93.00 92 VAL A C 1
ATOM 734 O O . VAL A 1 92 ? -11.143 -6.457 8.220 1.00 93.00 92 VAL A O 1
ATOM 737 N N . ASN A 1 93 ? -11.437 -4.303 8.798 1.00 91.50 93 ASN A N 1
ATOM 738 C CA . ASN A 1 93 ? -12.737 -4.473 9.431 1.00 91.50 93 ASN A CA 1
ATOM 739 C C . ASN A 1 93 ? -13.668 -3.340 8.997 1.00 91.50 93 ASN A C 1
ATOM 741 O O . ASN A 1 93 ? -13.276 -2.175 9.039 1.00 91.50 93 ASN A O 1
ATOM 745 N N . ASP A 1 94 ? -14.884 -3.673 8.560 1.00 93.25 94 ASP A N 1
ATOM 746 C CA . ASP A 1 94 ? -15.863 -2.715 8.026 1.00 93.25 94 ASP A CA 1
ATOM 747 C C . ASP A 1 94 ? -15.266 -1.754 6.979 1.00 93.25 94 ASP A C 1
ATOM 749 O O . ASP A 1 94 ? -15.516 -0.546 6.989 1.00 93.25 94 ASP A O 1
ATOM 753 N N . GLN A 1 95 ? -14.450 -2.302 6.068 1.00 94.56 95 GLN A N 1
ATOM 754 C CA . GLN A 1 95 ? -13.737 -1.556 5.020 1.00 94.56 95 GLN A CA 1
ATOM 755 C C . GLN A 1 95 ? -12.727 -0.527 5.554 1.00 94.56 95 GLN A C 1
ATOM 757 O O . GLN A 1 95 ? -12.300 0.368 4.823 1.00 94.56 95 GLN A O 1
ATOM 762 N N . VAL A 1 96 ? -12.340 -0.624 6.824 1.00 95.75 96 VAL A N 1
ATOM 763 C CA . VAL A 1 96 ? -11.300 0.208 7.425 1.00 95.75 96 VAL A CA 1
ATOM 764 C C . VAL A 1 96 ? -10.038 -0.617 7.587 1.00 95.75 96 VAL A C 1
ATOM 766 O O . VAL A 1 96 ? -10.056 -1.619 8.301 1.00 95.75 96 VAL A O 1
ATOM 769 N N . ILE A 1 97 ? -8.946 -0.174 6.965 1.00 95.50 97 ILE A N 1
ATOM 770 C CA . ILE A 1 97 ? -7.628 -0.761 7.211 1.00 95.50 97 ILE A CA 1
ATOM 771 C C . ILE A 1 97 ? -7.108 -0.228 8.545 1.00 95.50 97 ILE A C 1
ATOM 773 O O . ILE A 1 97 ? -7.014 0.988 8.748 1.00 95.50 97 ILE A O 1
ATOM 777 N N . ASP A 1 98 ? -6.765 -1.138 9.448 1.00 93.69 98 ASP A N 1
ATOM 778 C CA . ASP A 1 98 ? -6.193 -0.831 10.751 1.00 93.69 98 ASP A CA 1
ATOM 779 C C . ASP A 1 98 ? -4.837 -1.503 10.943 1.00 93.69 98 ASP A C 1
ATOM 781 O O . ASP A 1 98 ? -4.544 -2.528 10.331 1.00 93.69 98 ASP A O 1
ATOM 785 N N . TYR A 1 99 ? -4.007 -0.912 11.798 1.00 92.12 99 TYR A N 1
ATOM 786 C CA . TYR A 1 99 ? -2.749 -1.512 12.211 1.00 92.12 99 TYR A CA 1
ATOM 787 C C . TYR A 1 99 ? -2.971 -2.311 13.491 1.00 92.12 99 TYR A C 1
ATOM 789 O O . TYR A 1 99 ? -3.433 -1.770 14.495 1.00 92.12 99 TYR A O 1
ATOM 797 N N . VAL A 1 100 ? -2.613 -3.590 13.448 1.00 91.25 100 VAL A N 1
ATOM 798 C CA . VAL A 1 100 ? -2.772 -4.549 14.554 1.00 91.25 100 VAL A CA 1
ATOM 799 C C . VAL A 1 100 ? -1.430 -5.062 15.079 1.00 91.25 100 VAL A C 1
ATOM 801 O O . VAL A 1 100 ? -1.382 -5.979 15.897 1.00 91.25 100 VAL A O 1
ATOM 804 N N . GLY A 1 101 ? -0.320 -4.499 14.595 1.00 86.44 101 GLY A N 1
ATOM 805 C CA . GLY A 1 101 ? 1.004 -4.842 15.092 1.00 86.44 101 GLY A CA 1
ATOM 806 C C . GLY A 1 101 ? 1.232 -4.362 16.523 1.00 86.44 101 GLY A C 1
ATOM 807 O O . GLY A 1 101 ? 0.676 -3.362 16.970 1.00 86.44 101 GLY A O 1
ATOM 808 N N . ASN A 1 102 ? 2.091 -5.083 17.238 1.00 80.88 102 ASN A N 1
ATOM 809 C CA . ASN A 1 102 ? 2.501 -4.720 18.597 1.00 80.88 102 ASN A CA 1
ATOM 810 C C . ASN A 1 102 ? 3.759 -3.839 18.608 1.00 80.88 102 ASN A C 1
ATOM 812 O O . ASN A 1 102 ? 4.151 -3.334 19.659 1.00 80.88 102 ASN A O 1
ATOM 816 N N . ASP A 1 103 ? 4.394 -3.678 17.448 1.00 79.00 103 ASP A N 1
ATOM 817 C CA . ASP A 1 103 ? 5.635 -2.936 17.291 1.00 79.00 103 ASP A CA 1
ATOM 818 C C . ASP A 1 103 ? 5.352 -1.433 17.205 1.00 79.00 103 ASP A C 1
ATOM 820 O O . ASP A 1 103 ? 4.333 -1.007 16.647 1.00 79.00 103 ASP A O 1
ATOM 824 N N . CYS A 1 104 ? 6.270 -0.626 17.741 1.00 66.69 104 CYS A N 1
ATOM 825 C CA . CYS A 1 104 ? 6.244 0.817 17.540 1.00 66.69 104 CYS A CA 1
ATOM 826 C C . CYS A 1 104 ? 6.452 1.108 16.050 1.00 66.69 104 CYS A C 1
ATOM 828 O O . CYS A 1 104 ? 7.438 0.659 15.465 1.00 66.69 104 CYS A O 1
ATOM 830 N N . ILE A 1 105 ? 5.533 1.849 15.432 1.00 68.94 105 ILE A N 1
ATOM 831 C CA . ILE A 1 105 ? 5.692 2.251 14.037 1.00 68.94 105 ILE A CA 1
ATOM 832 C C . ILE A 1 105 ? 6.570 3.501 14.006 1.00 68.94 105 ILE A C 1
ATOM 834 O O . ILE A 1 105 ? 6.101 4.600 14.292 1.00 68.94 105 ILE A O 1
ATOM 838 N N . GLU A 1 106 ? 7.833 3.345 13.618 1.00 62.19 106 GLU A N 1
ATOM 839 C CA . GLU A 1 106 ? 8.741 4.465 13.334 1.00 62.19 106 GLU A CA 1
ATOM 840 C C . GLU A 1 106 ? 8.487 5.055 11.937 1.00 62.19 106 GLU A C 1
ATOM 842 O O . GLU A 1 106 ? 9.405 5.259 11.145 1.00 62.19 106 GLU A O 1
ATOM 847 N N . ALA A 1 107 ? 7.228 5.302 11.579 1.00 63.31 107 ALA A N 1
ATOM 848 C CA . ALA A 1 107 ? 6.956 6.026 10.347 1.00 63.31 107 ALA A CA 1
ATOM 849 C C . ALA A 1 107 ? 7.277 7.497 10.571 1.00 63.31 107 ALA A C 1
ATOM 851 O O . ALA A 1 107 ? 6.785 8.114 11.519 1.00 63.31 107 ALA A O 1
ATOM 852 N N . ASN A 1 108 ? 8.085 8.060 9.679 1.00 69.88 108 ASN A N 1
ATOM 853 C CA . ASN A 1 108 ? 8.381 9.477 9.710 1.00 69.88 108 ASN A CA 1
ATOM 854 C C . ASN A 1 108 ? 7.090 10.258 9.425 1.00 69.88 108 ASN A C 1
ATOM 856 O O . ASN A 1 108 ? 6.582 10.222 8.306 1.00 69.88 108 ASN A O 1
ATOM 860 N N . GLU A 1 109 ? 6.555 10.971 10.418 1.00 72.31 109 GLU A N 1
ATOM 861 C CA . GLU A 1 109 ? 5.380 11.829 10.223 1.00 72.31 109 GLU A CA 1
ATOM 862 C C . GLU A 1 109 ? 5.638 12.943 9.196 1.00 72.31 109 GLU A C 1
ATOM 864 O O . GLU A 1 109 ? 4.693 13.504 8.651 1.00 72.31 109 GLU A O 1
ATOM 869 N N . GLU A 1 110 ? 6.899 13.239 8.881 1.00 79.19 110 GLU A N 1
ATOM 870 C CA . GLU A 1 110 ? 7.300 14.166 7.821 1.00 79.19 110 GLU A CA 1
ATOM 871 C C . GLU A 1 110 ? 7.316 13.513 6.426 1.00 79.19 110 GLU A C 1
ATOM 873 O O . GLU A 1 110 ? 7.541 14.201 5.433 1.00 79.19 110 GLU A O 1
ATOM 878 N N . SER A 1 111 ? 7.052 12.202 6.312 1.00 85.00 111 SER A N 1
ATOM 879 C CA . SER A 1 111 ? 6.930 11.522 5.016 1.00 85.00 111 SER A CA 1
ATOM 880 C C . SER A 1 111 ? 5.816 12.160 4.184 1.00 85.00 111 SER A C 1
ATOM 882 O O . SER A 1 111 ? 4.649 12.208 4.586 1.00 85.00 111 SER A O 1
ATOM 884 N N . HIS A 1 112 ? 6.163 12.599 2.973 1.00 87.75 112 HIS A N 1
ATOM 885 C CA . HIS A 1 112 ? 5.192 13.109 2.007 1.00 87.75 112 HIS A CA 1
ATOM 886 C C . HIS A 1 112 ? 4.131 12.060 1.652 1.00 87.75 112 HIS A C 1
ATOM 888 O O . HIS A 1 112 ? 2.958 12.406 1.506 1.00 87.75 112 HIS A O 1
ATOM 894 N N . VAL A 1 113 ? 4.513 10.779 1.590 1.00 90.56 113 VAL A N 1
ATOM 895 C CA . VAL A 1 113 ? 3.591 9.668 1.320 1.00 90.56 113 VAL A CA 1
ATOM 896 C C . VAL A 1 113 ? 2.596 9.516 2.466 1.00 90.56 113 VAL A C 1
ATOM 898 O O . VAL A 1 113 ? 1.388 9.443 2.230 1.00 90.56 113 VAL A O 1
ATOM 901 N N . PHE A 1 114 ? 3.082 9.544 3.711 1.00 91.69 114 PHE A N 1
ATOM 902 C CA . PHE A 1 114 ? 2.222 9.523 4.891 1.00 91.69 114 PHE A CA 1
ATOM 903 C C . PHE A 1 114 ? 1.237 10.695 4.886 1.00 91.69 114 PHE A C 1
ATOM 905 O O . PHE A 1 114 ? 0.029 10.483 5.006 1.00 91.69 114 PHE A O 1
ATOM 912 N N . GLN A 1 115 ? 1.733 11.921 4.704 1.00 90.31 115 GLN A N 1
ATOM 913 C CA . GLN A 1 115 ? 0.899 13.122 4.691 1.00 90.31 115 GLN A CA 1
ATOM 914 C C . GLN A 1 115 ? -0.158 13.059 3.584 1.00 90.31 115 GLN A C 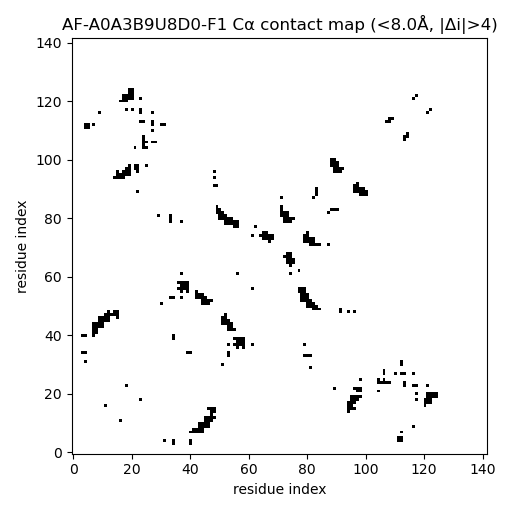1
ATOM 916 O O . GLN A 1 115 ? -1.327 13.373 3.824 1.00 90.31 115 GLN A O 1
ATOM 921 N N . GLN A 1 116 ? 0.213 12.581 2.393 1.00 89.69 116 GLN A N 1
ATOM 922 C CA . GLN A 1 116 ? -0.705 12.415 1.271 1.00 89.69 116 GLN A CA 1
ATOM 923 C C . GLN A 1 116 ? -1.799 11.381 1.570 1.00 89.69 116 GLN A C 1
ATOM 925 O O . GLN A 1 116 ? -2.981 11.656 1.346 1.00 89.69 116 GLN A O 1
ATOM 930 N N . MET A 1 117 ? -1.424 10.207 2.085 1.00 90.75 117 MET A N 1
ATOM 931 C CA . MET A 1 117 ? -2.374 9.156 2.449 1.00 90.75 117 MET A CA 1
ATOM 932 C C . MET A 1 117 ? -3.303 9.606 3.568 1.00 90.75 117 MET A C 1
ATOM 934 O O . ME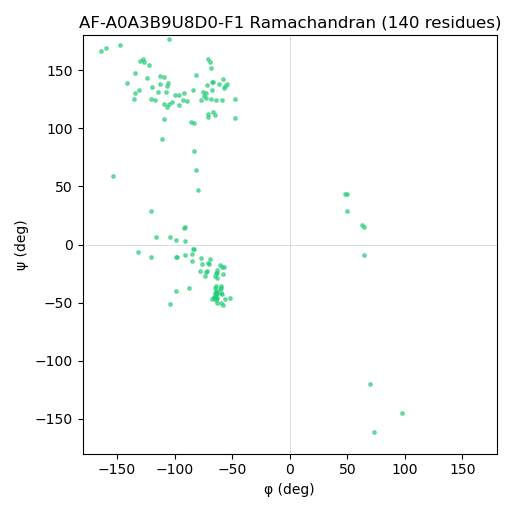T A 1 117 ? -4.519 9.472 3.456 1.00 90.75 117 MET A O 1
ATOM 938 N N . TYR A 1 118 ? -2.739 10.145 4.648 1.00 91.00 118 TYR A N 1
ATOM 939 C CA . TYR A 1 118 ? -3.499 10.533 5.826 1.00 91.00 118 TYR A CA 1
ATOM 940 C C . TYR A 1 118 ? -4.482 11.661 5.518 1.00 91.00 118 TYR A C 1
ATOM 942 O O . TYR A 1 118 ? -5.639 11.587 5.917 1.00 91.00 118 TYR A O 1
ATOM 950 N N . THR A 1 119 ? -4.066 12.655 4.731 1.00 90.12 119 THR A N 1
ATOM 951 C CA . THR A 1 119 ? -4.944 13.763 4.325 1.00 90.12 119 THR A CA 1
ATOM 952 C C . THR A 1 119 ? -6.117 13.290 3.465 1.00 90.12 119 THR A C 1
ATOM 954 O O . THR A 1 119 ? -7.213 13.835 3.574 1.00 90.12 119 THR A O 1
ATOM 957 N N . LYS A 1 120 ? -5.912 12.287 2.601 1.00 89.31 120 LYS A N 1
ATOM 958 C CA . LYS A 1 120 ? -6.955 11.801 1.682 1.00 89.31 120 LYS A CA 1
ATOM 959 C C . LYS A 1 120 ? -7.857 10.722 2.283 1.00 89.31 120 LYS A C 1
ATOM 961 O O . LYS A 1 120 ? -9.044 10.693 1.971 1.00 89.31 120 LYS A O 1
ATOM 966 N N . TYR A 1 121 ? -7.297 9.822 3.087 1.00 91.88 121 TYR A N 1
ATOM 967 C CA . TYR A 1 121 ? -7.941 8.559 3.475 1.00 91.88 121 TYR A CA 1
ATOM 968 C C . TYR A 1 121 ? -7.885 8.272 4.979 1.00 91.88 121 TYR A C 1
ATOM 970 O O . TYR A 1 121 ? -8.486 7.299 5.443 1.00 91.88 121 TYR A O 1
ATOM 978 N N . GLY A 1 122 ? -7.160 9.095 5.739 1.00 87.50 122 GLY A N 1
ATOM 979 C CA . GLY A 1 122 ? -6.995 8.942 7.175 1.00 87.50 122 GLY A CA 1
ATOM 980 C C . GLY A 1 122 ? -8.292 9.192 7.940 1.00 87.50 122 GLY A C 1
ATOM 981 O O . GLY A 1 122 ? -9.020 10.138 7.652 1.00 87.50 122 GLY A O 1
ATOM 982 N N . ILE A 1 123 ? -8.553 8.377 8.962 1.00 86.00 123 ILE A N 1
ATOM 983 C CA . ILE A 1 123 ? -9.551 8.685 9.996 1.00 86.00 123 ILE A CA 1
ATOM 984 C C . ILE A 1 123 ? -8.880 8.931 11.345 1.00 86.00 123 ILE A C 1
ATOM 986 O O . ILE A 1 123 ? -7.976 8.198 11.763 1.00 86.00 123 ILE A O 1
ATOM 990 N N . ASN A 1 124 ? -9.354 9.952 12.060 1.00 64.56 124 ASN A N 1
ATOM 991 C CA . ASN A 1 124 ? -8.931 10.204 13.432 1.00 64.56 124 ASN A CA 1
ATOM 992 C C . ASN A 1 124 ? -9.604 9.183 14.362 1.00 64.56 124 ASN A C 1
ATOM 994 O O . ASN A 1 124 ? -10.822 9.018 14.345 1.00 64.56 124 ASN A O 1
ATOM 998 N N . GLN A 1 125 ? -8.838 8.526 15.241 1.00 51.88 125 GLN A N 1
ATOM 999 C CA . GLN A 1 125 ? -9.395 7.559 16.204 1.00 51.88 125 GLN A CA 1
ATOM 1000 C C . GLN A 1 125 ? -10.454 8.169 17.151 1.00 51.88 125 GLN A C 1
ATOM 1002 O O . GLN A 1 125 ? -11.270 7.436 17.712 1.00 51.88 125 GLN A O 1
ATOM 1007 N N . SER A 1 126 ? -10.498 9.499 17.305 1.00 49.62 126 SER A N 1
ATOM 1008 C CA . SER A 1 126 ? -11.546 10.210 18.053 1.00 49.62 126 SER A CA 1
ATOM 1009 C C . SER A 1 126 ? -12.948 10.060 17.442 1.00 49.62 126 SER A C 1
ATOM 1011 O O . SER A 1 126 ? -13.934 10.176 18.168 1.00 49.62 126 SER A O 1
ATOM 1013 N N . GLU A 1 127 ? -13.060 9.728 16.154 1.00 47.38 127 GLU A N 1
ATOM 1014 C CA . GLU A 1 127 ? -14.337 9.556 15.449 1.00 47.38 127 GLU A CA 1
ATOM 1015 C C . GLU A 1 127 ? -14.935 8.149 15.620 1.00 47.38 127 GLU A C 1
ATOM 1017 O O . GLU A 1 127 ? -16.127 7.954 15.394 1.00 47.38 127 GLU A O 1
ATOM 1022 N N . ARG A 1 128 ? -14.159 7.165 16.106 1.00 47.09 128 ARG A N 1
ATOM 1023 C CA . ARG A 1 128 ? -14.664 5.807 16.402 1.00 47.09 128 ARG A CA 1
ATOM 1024 C C . ARG A 1 128 ? -15.473 5.717 17.707 1.00 47.09 128 ARG A C 1
ATOM 1026 O O . ARG A 1 128 ? -16.115 4.700 17.954 1.00 47.09 128 ARG A O 1
ATOM 1033 N N . ARG A 1 129 ? -15.469 6.748 18.566 1.00 42.47 129 ARG A N 1
ATOM 1034 C CA . ARG A 1 129 ? -16.143 6.701 19.885 1.00 42.47 129 ARG A CA 1
ATOM 1035 C C . ARG A 1 129 ? -17.642 7.029 19.878 1.00 42.47 129 ARG A C 1
ATOM 1037 O O . ARG A 1 129 ? -18.269 6.904 20.926 1.00 42.47 129 ARG A O 1
ATOM 1044 N N . THR A 1 130 ? -18.251 7.401 18.753 1.00 43.38 130 THR A N 1
ATOM 1045 C CA . THR A 1 130 ? -19.661 7.849 18.730 1.00 43.38 130 THR A CA 1
ATOM 1046 C C . THR A 1 130 ? -20.687 6.790 18.310 1.00 43.38 130 THR A C 1
ATOM 1048 O O . THR A 1 130 ? -21.877 7.095 18.288 1.00 43.38 130 THR A O 1
ATOM 1051 N N . SER A 1 131 ? -20.296 5.533 18.073 1.00 44.25 131 SER A N 1
ATOM 1052 C CA . SER A 1 131 ? -21.230 4.470 17.653 1.00 44.25 131 SER A CA 1
ATOM 1053 C C . SER A 1 131 ? -21.305 3.254 18.586 1.00 44.25 131 SER A C 1
ATOM 1055 O O . SER A 1 131 ? -21.650 2.163 18.139 1.00 44.25 131 SER A O 1
ATOM 1057 N N . SER A 1 132 ? -21.053 3.418 19.891 1.00 44.69 132 SER A N 1
ATOM 1058 C CA . SER A 1 132 ? -21.493 2.427 20.889 1.00 44.69 132 SER A CA 1
ATOM 1059 C C . SER A 1 132 ? -22.637 3.008 21.723 1.00 44.69 132 SER A C 1
ATOM 1061 O O . SER A 1 132 ? -22.474 3.960 22.482 1.00 44.69 132 SER A O 1
ATOM 1063 N N . GLY A 1 133 ? -23.837 2.485 21.470 1.00 43.62 133 GLY A N 1
ATOM 1064 C CA . GLY A 1 133 ? -25.099 2.992 21.990 1.00 43.62 133 GLY A CA 1
ATOM 1065 C C . GLY A 1 133 ? -25.167 3.041 23.514 1.00 43.62 133 GLY A C 1
ATOM 1066 O O . GLY A 1 133 ? -24.706 2.150 24.227 1.00 43.62 133 GLY A O 1
ATOM 1067 N N . SER A 1 134 ? -25.814 4.097 24.000 1.00 41.34 134 SER A N 1
ATOM 1068 C CA . SER A 1 134 ? -26.193 4.305 25.391 1.00 41.34 134 SER A CA 1
ATOM 1069 C C . SER A 1 134 ? -26.869 3.065 25.992 1.00 41.34 134 SER A C 1
ATOM 1071 O O . SER A 1 134 ? -28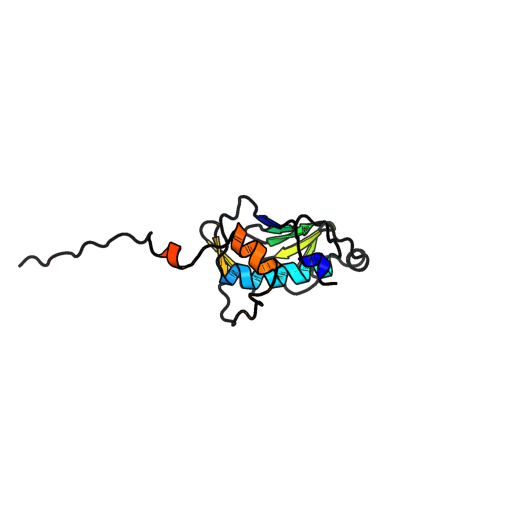.035 2.782 25.714 1.00 41.34 134 SER A O 1
ATOM 1073 N N . ARG A 1 135 ? -26.185 2.355 26.896 1.00 43.38 135 ARG A N 1
ATOM 1074 C CA . ARG A 1 135 ? -26.883 1.532 27.889 1.00 43.38 135 ARG A CA 1
ATOM 1075 C C . ARG A 1 135 ? -27.554 2.484 28.875 1.00 43.38 135 ARG A C 1
ATOM 1077 O O . ARG A 1 135 ? -26.880 3.158 29.649 1.00 43.38 135 ARG A O 1
ATOM 1084 N N . LYS A 1 136 ? -28.887 2.554 28.830 1.00 47.97 136 LYS A N 1
ATOM 1085 C CA . LYS A 1 136 ? -29.684 3.156 29.906 1.00 47.97 136 LY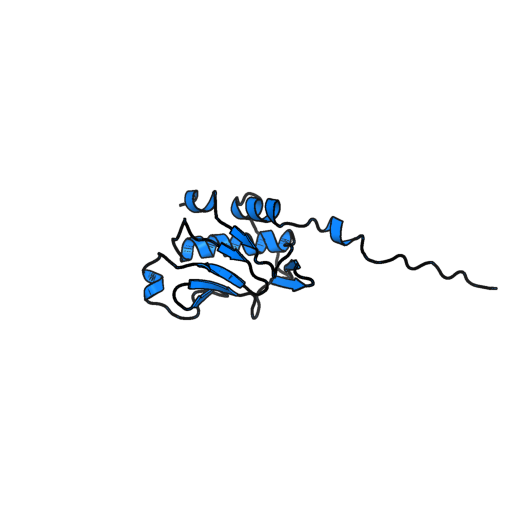S A CA 1
ATOM 1086 C C . LYS A 1 136 ? -29.344 2.450 31.230 1.00 47.97 136 LYS A C 1
ATOM 1088 O O . LYS A 1 136 ? -29.285 1.219 31.234 1.00 47.97 136 LYS A O 1
ATOM 1093 N N . PRO A 1 137 ? -29.166 3.173 32.345 1.00 44.16 137 PRO A N 1
ATOM 1094 C CA . 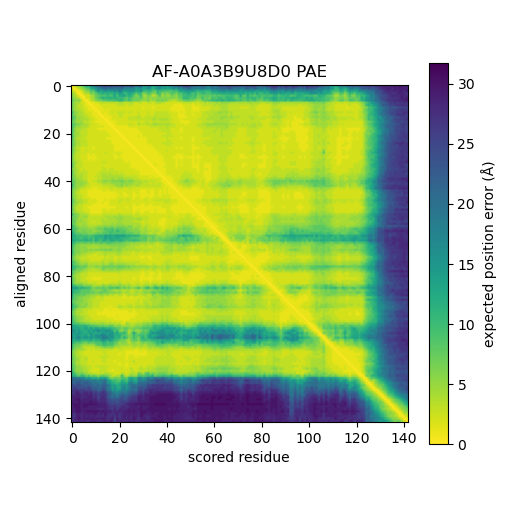PRO A 1 137 ? -29.076 2.542 33.652 1.00 44.16 137 PRO A CA 1
ATOM 1095 C C . PRO A 1 137 ? -30.441 1.943 34.020 1.00 44.16 137 PRO A C 1
ATOM 1097 O O . PRO A 1 137 ? -31.462 2.631 33.996 1.00 44.16 137 PRO A O 1
ATOM 1100 N N . LEU A 1 138 ? -30.458 0.648 34.339 1.00 51.69 138 LEU A N 1
ATOM 1101 C CA . LEU A 1 138 ? -31.582 0.000 35.009 1.00 51.69 138 LEU A CA 1
ATOM 1102 C C . LEU A 1 138 ? -31.614 0.507 36.453 1.00 51.69 138 LEU A C 1
ATOM 1104 O O . LEU A 1 138 ? -30.704 0.246 37.237 1.00 51.69 138 LEU A O 1
ATOM 1108 N N . THR A 1 139 ? -32.651 1.269 36.783 1.00 58.81 139 THR A N 1
ATOM 1109 C CA . THR A 1 139 ? -33.004 1.635 38.154 1.00 58.81 139 THR A CA 1
ATOM 1110 C C . THR A 1 139 ? -33.328 0.376 38.968 1.00 58.81 139 THR A C 1
ATOM 1112 O O . THR A 1 139 ? -34.043 -0.495 38.466 1.00 58.81 139 THR A O 1
ATOM 1115 N N . PRO A 1 140 ? -32.869 0.263 40.228 1.00 51.22 140 PRO A N 1
ATOM 1116 C CA . PRO A 1 140 ? -33.338 -0.790 41.113 1.00 51.22 140 PRO A CA 1
ATOM 1117 C C . PRO A 1 140 ? -34.769 -0.461 41.552 1.00 51.22 140 PRO A C 1
ATOM 1119 O O . PRO A 1 140 ? -35.037 0.640 42.036 1.00 51.22 140 PRO A O 1
ATOM 1122 N N . ARG A 1 141 ? -35.703 -1.395 41.355 1.00 52.59 141 ARG A N 1
ATOM 1123 C CA . ARG A 1 141 ? -36.997 -1.354 42.044 1.00 52.59 141 ARG A CA 1
ATOM 1124 C C . ARG A 1 141 ? -36.823 -1.985 43.427 1.00 52.59 141 ARG A C 1
ATOM 1126 O O . ARG A 1 141 ? -36.177 -3.024 43.530 1.00 52.59 141 ARG A O 1
ATOM 1133 N N . LEU A 1 142 ? -37.361 -1.272 44.418 1.00 53.50 142 LEU A N 1
ATOM 1134 C CA . LEU A 1 142 ? -37.487 -1.617 45.838 1.00 53.50 142 LEU A CA 1
ATOM 1135 C C . LEU A 1 142 ? -38.031 -3.030 46.067 1.00 53.50 142 LEU A C 1
ATOM 1137 O O . LEU A 1 142 ? -38.930 -3.431 45.291 1.00 53.50 142 LEU A O 1
#

Solvent-accessible surface area (backbone atoms only — not comparable to full-atom values): 8272 Å² total; per-residue (Å²): 127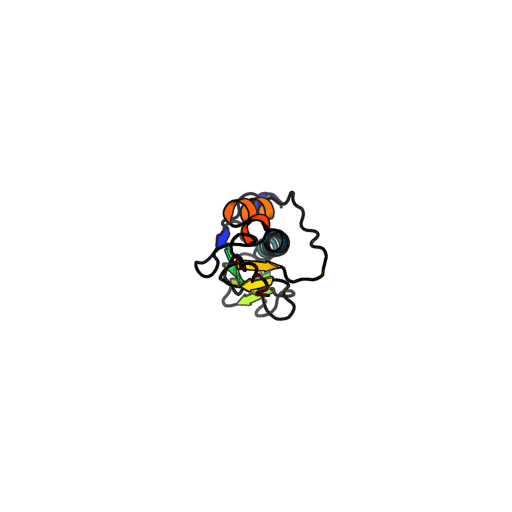,68,76,59,50,75,73,64,51,71,47,67,35,91,61,34,76,35,28,29,57,62,26,31,34,54,46,29,55,54,49,55,51,48,45,65,65,23,58,35,73,80,33,60,30,40,34,49,67,54,32,38,37,46,35,61,51,62,32,71,76,54,76,82,54,77,41,79,76,51,95,52,26,32,39,56,98,68,22,39,33,39,41,55,53,91,85,46,46,49,48,64,56,96,33,28,38,33,55,72,54,91,67,84,76,86,46,59,82,84,35,58,50,29,48,53,44,36,76,75,36,43,44,64,77,80,70,70,70,80,79,72,78,85,78,75,83,83,76,85,80,132

Mean predicted aligned error: 8.77 Å

Secondary structure (DSSP, 8-state):
-GGGGTT-EEEE-TT--EEEHHHHHHHHHHHHHHHHHHT-TT-EEEE-SSEEEEEE---GGGGG--EEEETTEEEETTEEEEE--TT-SEEEETTEEEE--SS-----TT-HHHHHHHHHHEE-GGGGGG-S------PPP-

Nearest PDB structures (foldseek):
  3p3y-assembly1_A  TM=2.482E-01  e=9.702E-01  Homo sapiens
  7ol4-assembly1_D  TM=2.597E-01  e=3.823E+00  Mus musculus

Foldseek 3Di:
DCVLQQDAQEDEDPLAQFEELLRLLQVLVVVVVQCVQQVDSNFNWYHHQFKIKRQARPPPVCVVDAADDDQQWGADPRIIMRGCDDPRQWHADPNYIYGNDPDDRPRDPPRSSSVVRCVPGYDYPVVVPPPDDDDDDDDDDD